Protein AF-A0A4Y9LCI6-F1 (afdb_monomer_lite)

Organism: NCBI:txid2560055

InterPro domains:
  IPR046633 Domain of unknown function DUF6745 [PF20530] (7-112)

Secondary structure (DSSP, 8-state):
--HHHHHTGGG--HHHHHH---HHHHHHHHHHH-HHHHHHTTSSEEEEEETTEEEEEEE-STT-EEEEEEEE-SSPPTTS---EEEEE--TT--SHHHHHHHHTT--HHHHHT-----

Sequence (118 aa):
MPRWIIEHRDRITLAAIDEQVDVQVRRCMIEIMTPERYVALGGATCVAEDETGILWRRNWLAADAWAAVEVVNATPEPDGTRRHFFLQVPANLRTAREAVAWTYGMRAEAYAHLVLRT

Structure (mmCIF, N/CA/C/O backbone):
data_AF-A0A4Y9LCI6-F1
#
_entry.id   AF-A0A4Y9LCI6-F1
#
loop_
_atom_site.group_PDB
_atom_site.id
_atom_site.type_symbol
_atom_site.label_atom_id
_atom_site.label_alt_id
_atom_site.label_comp_id
_atom_site.label_asym_id
_atom_site.label_entity_id
_atom_site.label_seq_id
_atom_site.pdbx_PDB_ins_code
_atom_site.Cartn_x
_atom_site.Cartn_y
_atom_site.Cartn_z
_atom_site.occupancy
_atom_site.B_iso_or_equiv
_atom_site.auth_seq_id
_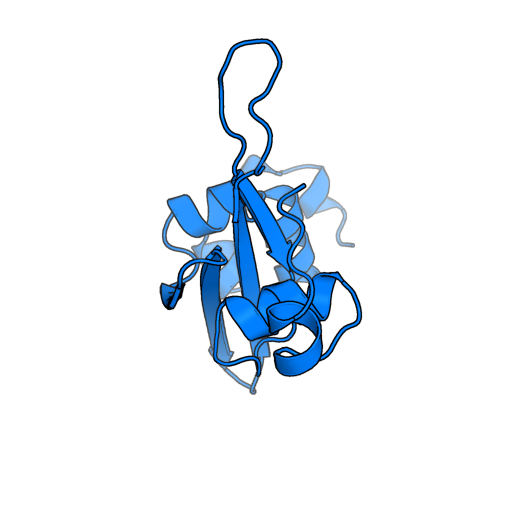atom_site.auth_comp_id
_atom_site.auth_asym_id
_atom_site.auth_atom_id
_atom_site.pdbx_PDB_model_num
ATOM 1 N N . MET A 1 1 ? 19.814 6.305 -3.824 1.00 60.72 1 MET A N 1
ATOM 2 C CA . MET A 1 1 ? 18.757 6.769 -4.748 1.00 60.72 1 MET A CA 1
ATOM 3 C C . MET A 1 1 ? 19.346 7.037 -6.129 1.00 60.72 1 MET A C 1
ATOM 5 O O . MET A 1 1 ? 20.086 8.006 -6.261 1.00 60.72 1 MET A O 1
ATOM 9 N N . PRO A 1 2 ? 19.095 6.181 -7.137 1.00 73.94 2 PRO A N 1
ATOM 10 C CA . PRO A 1 2 ? 19.503 6.439 -8.521 1.00 73.94 2 PRO A CA 1
ATOM 11 C C . PRO A 1 2 ? 18.915 7.750 -9.065 1.00 73.94 2 PRO A C 1
ATOM 13 O O . PRO A 1 2 ? 17.722 8.004 -8.920 1.00 73.94 2 PRO A O 1
ATOM 16 N N . ARG A 1 3 ? 19.741 8.571 -9.723 1.00 71.75 3 ARG A N 1
ATOM 17 C CA . ARG A 1 3 ? 19.372 9.930 -10.165 1.00 71.75 3 ARG A CA 1
ATOM 18 C C . ARG A 1 3 ? 18.182 9.968 -11.137 1.00 71.75 3 ARG A C 1
ATOM 20 O O . ARG A 1 3 ? 17.325 10.841 -11.033 1.00 71.75 3 ARG A O 1
ATOM 27 N N . TRP A 1 4 ? 18.088 8.976 -12.024 1.00 71.06 4 TRP A N 1
ATOM 28 C CA . TRP A 1 4 ? 17.052 8.904 -13.062 1.00 71.06 4 TRP A CA 1
ATOM 29 C C . TRP A 1 4 ? 15.626 8.820 -12.504 1.00 71.06 4 TRP A C 1
ATOM 31 O O . TRP A 1 4 ? 14.691 9.253 -13.162 1.00 71.06 4 TRP A O 1
ATOM 41 N N . ILE A 1 5 ? 15.454 8.289 -11.293 1.00 70.31 5 ILE A N 1
ATOM 42 C CA . ILE A 1 5 ? 14.142 8.110 -10.657 1.00 70.31 5 ILE A CA 1
ATOM 43 C C . ILE A 1 5 ? 13.503 9.461 -10.316 1.00 70.31 5 ILE A C 1
ATOM 45 O O . ILE A 1 5 ? 12.286 9.620 -10.370 1.00 70.31 5 ILE A O 1
ATOM 49 N N . ILE A 1 6 ? 14.338 10.447 -9.990 1.00 69.44 6 ILE A N 1
ATOM 50 C CA . ILE A 1 6 ? 13.901 11.811 -9.692 1.00 69.44 6 ILE A CA 1
ATOM 51 C C . ILE A 1 6 ? 13.736 12.599 -10.999 1.00 69.44 6 ILE A C 1
ATOM 53 O O . ILE A 1 6 ? 12.771 13.344 -11.148 1.00 69.44 6 ILE A O 1
ATOM 57 N N . GLU A 1 7 ? 14.651 12.409 -11.955 1.00 72.88 7 GLU A N 1
ATOM 58 C CA . GLU A 1 7 ? 14.683 13.141 -13.232 1.00 72.88 7 GLU A CA 1
ATOM 59 C C . GLU A 1 7 ? 13.612 12.672 -14.240 1.00 72.88 7 GLU A C 1
ATOM 61 O O . GLU A 1 7 ? 13.166 13.466 -15.066 1.00 72.88 7 GLU A O 1
ATOM 66 N N . HIS A 1 8 ? 13.160 11.414 -14.160 1.00 76.50 8 HIS A N 1
ATOM 67 C CA . HIS A 1 8 ? 12.221 10.791 -15.104 1.00 76.50 8 HIS A CA 1
ATOM 68 C C . HIS A 1 8 ? 11.071 10.068 -14.395 1.00 76.50 8 HIS A C 1
ATOM 70 O O . HIS A 1 8 ? 10.868 8.859 -14.543 1.00 76.50 8 HIS A O 1
ATOM 76 N N . ARG A 1 9 ? 10.301 10.820 -13.603 1.00 77.62 9 ARG A N 1
ATOM 77 C CA . ARG A 1 9 ? 9.133 10.305 -12.861 1.00 77.62 9 ARG A CA 1
ATOM 78 C C . ARG A 1 9 ? 8.083 9.662 -13.777 1.00 77.62 9 ARG A C 1
ATOM 80 O O . ARG A 1 9 ? 7.386 8.746 -13.357 1.00 77.62 9 ARG A O 1
ATOM 87 N N . ASP A 1 10 ? 8.001 10.117 -15.025 1.00 80.56 10 ASP A N 1
ATOM 88 C CA . ASP A 1 10 ? 7.135 9.602 -16.092 1.00 80.56 10 ASP A CA 1
ATOM 89 C C . ASP A 1 10 ? 7.429 8.142 -16.468 1.00 80.56 10 ASP A C 1
ATOM 91 O O . ASP A 1 10 ? 6.540 7.434 -16.938 1.00 80.56 10 ASP A O 1
ATOM 95 N N . ARG A 1 11 ? 8.653 7.665 -16.220 1.00 83.31 11 ARG A N 1
ATOM 96 C CA . ARG A 1 11 ? 9.063 6.285 -16.519 1.00 83.31 11 ARG A CA 1
ATOM 97 C C . ARG A 1 11 ? 8.750 5.298 -15.401 1.00 83.31 11 ARG A C 1
ATOM 99 O O . ARG A 1 11 ? 8.949 4.097 -15.580 1.00 83.31 11 ARG A O 1
ATOM 106 N N . ILE A 1 12 ? 8.275 5.773 -14.252 1.00 90.62 12 ILE A N 1
ATOM 107 C CA . ILE A 1 12 ? 7.900 4.905 -13.140 1.00 90.62 12 ILE A CA 1
ATOM 108 C C . ILE A 1 12 ? 6.524 4.308 -13.451 1.00 90.62 12 ILE A C 1
ATOM 110 O O . ILE A 1 12 ? 5.488 4.932 -13.234 1.00 90.62 12 ILE A O 1
ATOM 114 N N . THR A 1 13 ? 6.527 3.092 -13.991 1.00 95.19 13 THR A N 1
ATOM 115 C CA . THR A 1 13 ? 5.334 2.287 -14.292 1.00 95.19 13 THR A CA 1
ATOM 116 C C . THR A 1 13 ? 5.262 1.070 -13.370 1.00 95.19 13 THR A C 1
ATOM 118 O O . THR A 1 13 ? 6.248 0.727 -12.718 1.00 95.19 13 THR A O 1
ATOM 121 N N . LEU A 1 14 ? 4.116 0.379 -13.329 1.00 96.62 14 LEU A N 1
ATOM 122 C CA . LEU A 1 14 ? 3.995 -0.874 -12.571 1.00 96.62 14 LEU A CA 1
ATOM 123 C C . LEU A 1 14 ? 5.000 -1.933 -13.045 1.00 96.62 14 LEU A C 1
ATOM 125 O O . LEU A 1 14 ? 5.656 -2.555 -12.218 1.00 96.62 14 LEU A O 1
ATOM 129 N N . ALA A 1 15 ? 5.180 -2.069 -14.362 1.00 95.69 15 ALA A N 1
ATOM 130 C CA . ALA A 1 15 ? 6.163 -2.984 -14.940 1.00 95.69 15 ALA A CA 1
ATOM 131 C C . ALA A 1 15 ? 7.594 -2.632 -14.503 1.00 95.69 15 ALA A C 1
ATOM 133 O O . ALA A 1 15 ? 8.328 -3.503 -14.053 1.00 95.69 15 ALA A O 1
ATOM 134 N N . ALA A 1 16 ? 7.967 -1.347 -14.535 1.00 94.81 16 ALA A N 1
ATOM 135 C CA . ALA A 1 16 ? 9.289 -0.912 -14.086 1.00 94.81 16 ALA A CA 1
ATOM 136 C C . ALA A 1 16 ? 9.517 -1.167 -12.582 1.00 94.81 16 ALA A C 1
ATOM 138 O O . ALA A 1 16 ? 10.633 -1.481 -12.171 1.00 94.81 16 ALA A O 1
ATOM 139 N N . ILE A 1 17 ? 8.474 -1.029 -11.753 1.00 95.88 17 ILE A N 1
ATOM 140 C CA . ILE A 1 17 ? 8.514 -1.376 -10.322 1.00 95.88 17 ILE A CA 1
ATOM 141 C C . ILE A 1 17 ? 8.718 -2.889 -10.152 1.00 95.88 17 ILE A C 1
ATOM 143 O O . ILE A 1 17 ? 9.545 -3.305 -9.343 1.00 95.88 17 ILE A O 1
ATOM 147 N N . ASP A 1 18 ? 7.995 -3.705 -10.916 1.00 95.50 18 ASP A N 1
ATOM 148 C CA . ASP A 1 18 ? 8.075 -5.167 -10.848 1.00 95.50 18 ASP A CA 1
ATOM 149 C C . ASP A 1 18 ? 9.424 -5.728 -11.309 1.00 95.50 18 ASP A C 1
ATOM 151 O O . ASP A 1 18 ? 9.924 -6.684 -10.719 1.00 95.50 18 ASP A O 1
ATOM 155 N N . GLU A 1 19 ? 10.029 -5.123 -12.329 1.00 93.50 19 GLU A N 1
ATOM 156 C CA . GLU A 1 19 ? 11.340 -5.514 -12.858 1.00 93.50 19 GLU A CA 1
ATOM 157 C C . GLU A 1 19 ? 12.507 -5.058 -11.971 1.00 93.50 19 GLU A C 1
ATOM 159 O O . GLU A 1 19 ? 13.614 -5.593 -12.073 1.00 93.50 19 GLU A O 1
ATOM 164 N N . GLN A 1 20 ? 12.291 -4.071 -11.094 1.00 93.56 20 GLN A N 1
ATOM 165 C CA . GLN A 1 20 ? 13.354 -3.547 -10.246 1.00 93.56 20 GLN A CA 1
ATOM 166 C C . GLN A 1 20 ? 13.809 -4.598 -9.232 1.00 93.56 20 GLN A C 1
ATOM 168 O O . GLN A 1 20 ? 13.019 -5.053 -8.411 1.00 93.56 20 GLN A O 1
ATOM 173 N N . VAL A 1 21 ? 15.098 -4.931 -9.228 1.00 91.25 21 VAL A N 1
ATOM 174 C CA . VAL A 1 21 ? 15.679 -5.969 -8.363 1.00 91.25 21 VAL A CA 1
ATOM 175 C C . VAL A 1 21 ? 15.968 -5.440 -6.958 1.00 91.25 21 VAL A C 1
ATOM 177 O O . VAL A 1 21 ? 15.779 -6.153 -5.974 1.00 91.25 21 VAL A O 1
ATOM 180 N N . ASP A 1 22 ? 16.412 -4.187 -6.848 1.00 92.12 22 ASP A N 1
ATOM 181 C CA . ASP A 1 22 ? 16.734 -3.581 -5.557 1.00 92.12 22 ASP A CA 1
ATOM 1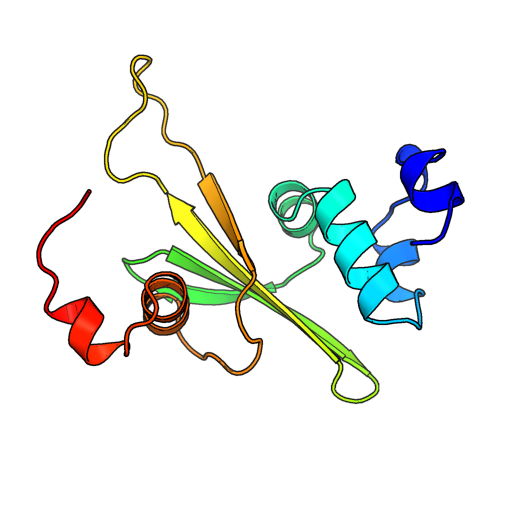82 C C . ASP A 1 22 ? 15.454 -3.147 -4.825 1.00 92.12 22 ASP A C 1
ATOM 184 O O . ASP A 1 22 ? 14.726 -2.254 -5.269 1.00 92.12 22 ASP A O 1
ATOM 188 N N . VAL A 1 23 ? 15.209 -3.766 -3.668 1.00 91.81 23 VAL A N 1
ATOM 189 C CA . VAL A 1 23 ? 14.046 -3.517 -2.804 1.00 91.81 23 VAL A CA 1
ATOM 190 C C . VAL A 1 23 ? 13.920 -2.046 -2.405 1.00 91.81 23 VAL A C 1
ATOM 192 O O . VAL A 1 23 ? 12.817 -1.498 -2.387 1.00 91.81 23 VAL A O 1
ATOM 195 N N . GLN A 1 24 ? 15.035 -1.384 -2.084 1.00 91.12 24 GLN A N 1
ATOM 196 C CA . GLN A 1 24 ? 15.024 0.022 -1.674 1.00 91.12 24 GLN A CA 1
ATOM 197 C C . GLN A 1 24 ? 14.666 0.913 -2.855 1.00 91.12 24 GLN A C 1
ATOM 199 O O . GLN A 1 24 ? 13.857 1.827 -2.726 1.00 91.12 24 GLN A O 1
ATOM 204 N N . VAL A 1 25 ? 15.207 0.605 -4.034 1.00 92.69 25 VAL A N 1
ATOM 205 C CA . VAL A 1 25 ? 14.870 1.340 -5.253 1.00 92.69 25 VAL A CA 1
ATOM 206 C C . VAL A 1 25 ? 13.395 1.160 -5.606 1.00 92.69 25 VAL A C 1
ATOM 208 O O . VAL A 1 25 ? 12.722 2.141 -5.921 1.00 92.69 25 VAL A O 1
ATOM 211 N N . ARG A 1 26 ? 12.866 -0.063 -5.488 1.00 94.25 26 ARG A N 1
ATOM 212 C CA . ARG A 1 26 ? 11.451 -0.354 -5.730 1.00 94.25 26 ARG A CA 1
ATOM 213 C C . ARG A 1 26 ? 10.535 0.428 -4.788 1.00 94.25 26 ARG A C 1
ATOM 215 O O . ARG A 1 26 ? 9.556 1.020 -5.237 1.00 94.25 26 ARG A O 1
ATOM 222 N N . ARG A 1 27 ? 10.872 0.485 -3.496 1.00 92.94 27 ARG A N 1
ATOM 223 C CA . ARG A 1 27 ? 10.127 1.278 -2.502 1.00 92.94 27 ARG A CA 1
ATOM 224 C C . ARG A 1 27 ? 10.108 2.756 -2.863 1.00 92.94 27 ARG A C 1
ATOM 226 O O . ARG A 1 27 ? 9.037 3.349 -2.914 1.00 92.94 27 ARG A O 1
ATOM 233 N N . CYS A 1 28 ? 11.254 3.318 -3.224 1.00 93.44 28 CYS A N 1
ATOM 234 C CA . CYS A 1 28 ? 11.321 4.718 -3.623 1.00 93.44 28 CYS A CA 1
ATOM 235 C C . CYS A 1 28 ? 10.548 5.010 -4.918 1.00 93.44 28 CYS A C 1
ATOM 237 O O . CYS A 1 28 ? 9.965 6.082 -5.060 1.00 93.44 28 CYS A O 1
ATOM 239 N N . MET A 1 29 ? 10.496 4.061 -5.857 1.00 95.50 29 MET A N 1
ATOM 240 C CA . MET A 1 29 ? 9.642 4.179 -7.042 1.00 95.50 29 MET A CA 1
ATOM 241 C C . MET A 1 29 ? 8.156 4.258 -6.660 1.00 95.50 29 MET A C 1
ATOM 243 O O . MET A 1 29 ? 7.450 5.121 -7.180 1.00 95.50 29 MET A O 1
ATOM 247 N N . ILE A 1 30 ? 7.693 3.423 -5.721 1.00 96.38 30 ILE A N 1
ATOM 248 C CA . ILE A 1 30 ? 6.315 3.473 -5.201 1.00 96.38 30 ILE A CA 1
ATOM 249 C C . ILE A 1 30 ? 6.048 4.801 -4.477 1.00 96.38 30 ILE A C 1
ATOM 251 O O . ILE A 1 30 ? 5.020 5.429 -4.712 1.00 96.38 30 ILE A O 1
ATOM 255 N N . GLU A 1 31 ? 6.980 5.277 -3.648 1.00 93.75 31 GLU A N 1
ATOM 256 C CA . GLU A 1 31 ? 6.858 6.569 -2.955 1.00 93.75 31 GLU A CA 1
ATOM 257 C C . GLU A 1 31 ? 6.722 7.742 -3.938 1.00 93.75 31 GLU A C 1
ATOM 259 O O . GLU A 1 31 ? 5.877 8.616 -3.752 1.00 93.75 31 GLU A O 1
ATOM 264 N N . ILE A 1 32 ? 7.498 7.744 -5.026 1.00 93.88 32 ILE A N 1
ATOM 265 C CA . ILE A 1 32 ? 7.466 8.813 -6.037 1.00 93.88 32 ILE A CA 1
ATOM 266 C C . ILE A 1 32 ? 6.220 8.740 -6.922 1.00 93.88 32 ILE A C 1
ATOM 268 O O . ILE A 1 32 ? 5.698 9.790 -7.319 1.00 93.88 32 ILE A O 1
ATOM 272 N N . MET A 1 33 ? 5.753 7.523 -7.229 1.00 94.62 33 MET A N 1
ATOM 273 C CA . MET A 1 33 ? 4.456 7.283 -7.873 1.00 94.62 33 MET A CA 1
ATOM 274 C C . MET A 1 33 ? 3.288 7.701 -6.972 1.00 94.62 33 MET A C 1
ATOM 276 O O . MET A 1 33 ? 2.241 8.053 -7.502 1.00 94.62 33 MET A O 1
ATOM 280 N N . THR A 1 34 ? 3.520 7.735 -5.659 1.00 95.81 34 THR A N 1
ATOM 281 C CA . THR A 1 34 ? 2.566 7.705 -4.548 1.00 95.81 34 THR A CA 1
ATOM 282 C C . THR A 1 34 ? 1.930 6.324 -4.342 1.00 95.81 34 THR A C 1
ATOM 284 O O . THR A 1 34 ? 1.478 5.694 -5.304 1.00 95.81 34 THR A O 1
ATOM 287 N N . PRO A 1 35 ? 1.841 5.842 -3.085 1.00 97.06 35 PRO A N 1
ATOM 288 C CA . PRO A 1 35 ? 1.125 4.608 -2.764 1.00 97.06 35 PRO A CA 1
ATOM 289 C C . PRO A 1 35 ? -0.333 4.596 -3.242 1.00 97.06 35 PRO A C 1
ATOM 291 O O . PRO A 1 35 ? -0.794 3.576 -3.743 1.00 97.06 35 PRO A O 1
ATOM 294 N N . GLU A 1 36 ? -1.030 5.732 -3.148 1.00 96.88 36 GLU A N 1
ATOM 295 C CA . GLU A 1 36 ? -2.403 5.902 -3.641 1.00 96.88 36 GLU A CA 1
ATOM 296 C C . GLU A 1 36 ? -2.509 5.553 -5.130 1.00 96.88 36 GLU A C 1
ATOM 298 O O . GLU A 1 36 ? -3.302 4.702 -5.530 1.00 96.88 36 GLU A O 1
ATOM 303 N N . ARG A 1 37 ? -1.660 6.165 -5.965 1.00 96.69 37 ARG A N 1
ATOM 304 C CA . ARG A 1 37 ? -1.654 5.906 -7.407 1.00 96.69 37 ARG A CA 1
ATOM 305 C C . ARG A 1 37 ? -1.205 4.482 -7.714 1.00 96.69 37 ARG A C 1
ATOM 307 O O . ARG A 1 37 ? -1.746 3.864 -8.625 1.00 96.69 37 ARG A O 1
ATOM 314 N N . TYR A 1 38 ? -0.228 3.962 -6.972 1.00 98.12 38 TYR A N 1
ATOM 315 C CA . TYR A 1 38 ? 0.243 2.588 -7.127 1.00 98.12 38 TYR A CA 1
ATOM 316 C C . TYR A 1 38 ? -0.885 1.573 -6.902 1.00 98.12 38 TYR A C 1
ATOM 318 O O . TYR A 1 38 ? -1.087 0.688 -7.735 1.00 98.12 38 TYR A O 1
ATOM 326 N N . VAL A 1 39 ? -1.663 1.739 -5.829 1.00 98.00 39 VAL A N 1
ATOM 327 C CA . VAL A 1 39 ? -2.852 0.925 -5.539 1.00 98.00 39 VAL A CA 1
ATOM 328 C C . VAL A 1 39 ? -3.927 1.121 -6.609 1.00 98.00 39 VAL A C 1
ATOM 330 O O . VAL A 1 39 ? -4.409 0.135 -7.161 1.00 98.00 39 VAL A O 1
ATOM 333 N N . ALA A 1 40 ? -4.250 2.367 -6.971 1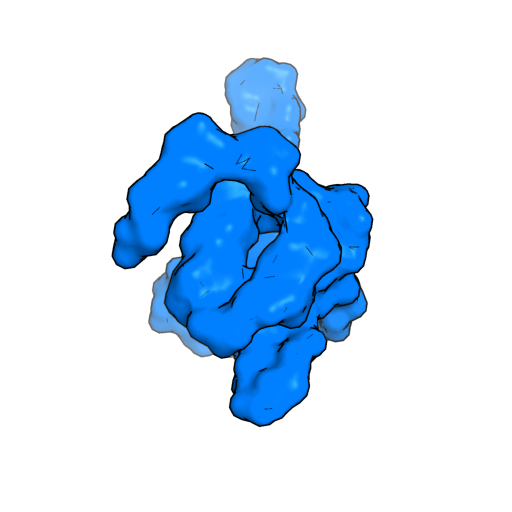.00 97.38 40 ALA A N 1
ATOM 334 C CA . ALA A 1 40 ? -5.284 2.679 -7.962 1.00 97.38 40 ALA A CA 1
ATOM 335 C C . ALA A 1 40 ? -4.996 2.092 -9.358 1.00 97.38 40 ALA A C 1
ATOM 337 O O . ALA A 1 40 ? -5.922 1.776 -10.102 1.00 97.38 40 ALA A O 1
ATOM 338 N N . LEU A 1 41 ? -3.719 1.922 -9.717 1.00 97.50 41 LEU A N 1
ATOM 339 C CA . LEU A 1 41 ? -3.298 1.269 -10.961 1.00 97.50 41 LEU A CA 1
ATOM 340 C C . LEU A 1 41 ? -3.286 -0.270 -10.874 1.00 97.50 41 LEU A C 1
ATOM 342 O O . LEU A 1 41 ? -3.027 -0.924 -11.883 1.00 97.50 41 LEU A O 1
ATOM 346 N N . GLY A 1 42 ? -3.554 -0.858 -9.704 1.00 97.75 42 GLY A N 1
ATOM 347 C CA . GLY A 1 42 ? -3.538 -2.307 -9.477 1.00 97.75 42 GLY A CA 1
ATOM 348 C C . GLY A 1 42 ? -2.174 -2.873 -9.069 1.00 97.75 42 GLY A C 1
ATOM 349 O O . GLY A 1 42 ? -1.936 -4.071 -9.209 1.00 97.75 42 GLY A O 1
ATOM 350 N N . GLY A 1 43 ? -1.261 -2.036 -8.567 1.00 97.75 43 GLY A N 1
ATOM 351 C CA . GLY A 1 43 ? 0.066 -2.459 -8.110 1.00 97.75 43 GLY A CA 1
ATOM 352 C C . GLY A 1 43 ? 0.046 -3.350 -6.863 1.00 97.75 43 GLY A C 1
ATOM 353 O O . GLY A 1 43 ? 0.965 -4.139 -6.652 1.00 97.75 43 GLY A O 1
ATOM 354 N N . ALA A 1 44 ? -1.015 -3.279 -6.059 1.00 98.12 44 ALA A N 1
ATOM 355 C CA . ALA A 1 44 ? -1.202 -4.092 -4.862 1.00 98.12 44 ALA A CA 1
ATOM 356 C C . ALA A 1 44 ? -2.627 -4.650 -4.784 1.00 98.12 44 ALA A C 1
ATOM 358 O O . ALA A 1 44 ? -3.561 -4.110 -5.371 1.00 98.12 44 ALA A O 1
ATOM 359 N N . THR A 1 45 ? -2.793 -5.734 -4.031 1.00 98.12 45 THR A N 1
ATOM 360 C CA . THR A 1 45 ? -4.086 -6.385 -3.795 1.00 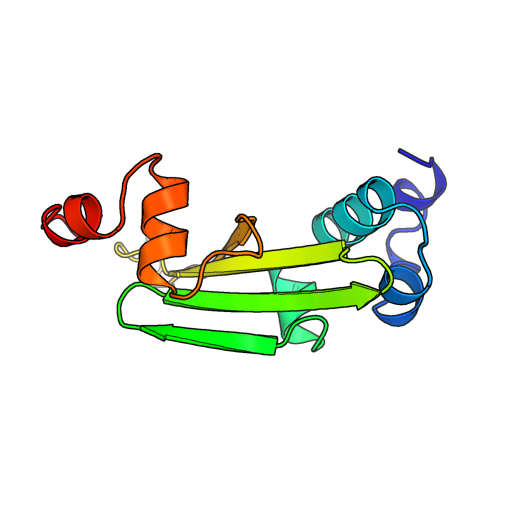98.12 45 THR A CA 1
ATOM 361 C C . THR A 1 45 ? -4.588 -6.088 -2.389 1.00 98.12 45 THR A C 1
ATOM 363 O O . THR A 1 45 ? -3.790 -6.099 -1.448 1.00 98.12 45 THR A O 1
ATOM 366 N N . CYS A 1 46 ? -5.897 -5.887 -2.234 1.00 98.19 46 CYS A N 1
ATOM 367 C CA . CYS A 1 46 ? -6.539 -5.848 -0.921 1.00 98.19 46 CYS A CA 1
ATOM 368 C C . CYS A 1 46 ? -6.442 -7.238 -0.276 1.00 98.19 46 CYS A C 1
ATOM 370 O O . CYS A 1 46 ? -6.795 -8.243 -0.895 1.00 98.19 46 CYS A O 1
ATOM 372 N N . VAL A 1 47 ? -5.914 -7.301 0.946 1.00 97.75 47 VAL A N 1
ATOM 373 C CA . VAL A 1 47 ? -5.726 -8.556 1.696 1.00 97.75 47 VAL A CA 1
ATOM 374 C C . VAL A 1 47 ? -6.531 -8.611 2.988 1.00 97.75 47 VAL A C 1
ATOM 376 O O . VAL A 1 47 ? -6.748 -9.703 3.508 1.00 97.75 47 VAL A O 1
ATOM 379 N N . ALA A 1 48 ? -6.958 -7.461 3.505 1.00 98.00 48 ALA A N 1
ATOM 380 C CA . ALA A 1 48 ? -7.901 -7.348 4.607 1.00 98.00 48 ALA A CA 1
ATOM 381 C C . ALA A 1 48 ? -8.575 -5.975 4.551 1.00 98.00 48 ALA A C 1
ATOM 383 O O . ALA A 1 48 ? -7.935 -4.988 4.203 1.00 98.00 48 ALA A O 1
ATOM 384 N N . GLU A 1 49 ? -9.837 -5.913 4.949 1.00 97.88 49 GLU A N 1
ATOM 385 C CA . GLU A 1 49 ? -10.597 -4.678 5.111 1.00 97.88 49 GLU A CA 1
ATOM 386 C C . GLU A 1 49 ? -11.448 -4.828 6.368 1.00 97.88 49 GLU A C 1
ATOM 388 O O . GLU A 1 49 ? -12.087 -5.863 6.574 1.00 97.88 49 GLU A O 1
ATOM 393 N N . ASP A 1 50 ? -11.394 -3.827 7.237 1.00 95.38 50 ASP A N 1
ATOM 394 C CA . ASP A 1 50 ? -12.198 -3.766 8.450 1.00 95.38 50 ASP A CA 1
ATOM 395 C C . ASP A 1 50 ? -12.571 -2.307 8.757 1.00 95.38 50 ASP A C 1
ATOM 397 O O . ASP A 1 50 ? -12.305 -1.397 7.973 1.00 95.38 50 ASP A O 1
ATOM 401 N N . GLU A 1 51 ? -13.218 -2.055 9.893 1.00 92.00 51 GLU A N 1
ATOM 402 C CA . GLU A 1 51 ? -13.687 -0.713 10.247 1.00 92.00 51 GLU A CA 1
ATOM 403 C C . GLU A 1 51 ? -12.565 0.320 10.458 1.00 92.00 51 GLU A C 1
ATOM 405 O O . GLU A 1 51 ? -12.852 1.511 10.594 1.00 92.00 51 GLU A O 1
ATOM 410 N N . THR A 1 52 ? -11.305 -0.118 10.533 1.00 92.50 52 THR A N 1
ATOM 411 C CA . THR A 1 52 ? -10.136 0.751 10.710 1.00 92.50 52 THR A CA 1
ATOM 412 C C . THR A 1 52 ? -9.471 1.140 9.389 1.00 92.50 52 THR A C 1
ATOM 414 O O . THR A 1 52 ? -8.751 2.136 9.366 1.00 92.50 52 THR A O 1
ATOM 417 N N . GLY A 1 53 ? -9.714 0.405 8.296 1.00 95.81 53 GLY A N 1
ATOM 418 C CA . GLY A 1 53 ? -9.135 0.703 6.986 1.00 95.81 53 GLY A CA 1
ATOM 419 C C . GLY A 1 53 ? -8.992 -0.512 6.068 1.00 95.81 53 GLY A C 1
ATOM 420 O O . GLY A 1 53 ? -9.566 -1.576 6.307 1.00 95.81 53 GLY A O 1
ATOM 421 N N . ILE A 1 54 ? -8.178 -0.352 5.022 1.00 98.38 54 ILE A N 1
ATOM 422 C CA . ILE A 1 54 ? -7.888 -1.390 4.023 1.00 98.38 54 ILE A CA 1
ATOM 423 C C . ILE A 1 54 ? -6.394 -1.706 4.044 1.00 98.38 54 ILE A C 1
ATOM 425 O O . ILE A 1 54 ? -5.556 -0.824 3.880 1.00 98.38 54 ILE A O 1
ATOM 429 N N . LEU A 1 55 ? -6.033 -2.972 4.225 1.00 98.62 55 LEU A N 1
ATOM 430 C CA . LEU A 1 55 ? -4.660 -3.443 4.113 1.00 98.62 55 LEU A CA 1
ATOM 431 C C . LEU A 1 55 ? -4.382 -3.897 2.678 1.00 98.62 55 LEU A C 1
ATOM 433 O O . LEU A 1 55 ? -4.983 -4.849 2.175 1.00 98.62 55 LEU A O 1
ATOM 437 N N . TRP A 1 56 ? -3.404 -3.252 2.055 1.00 98.75 56 TRP A N 1
ATOM 438 C CA . TRP A 1 56 ? -2.899 -3.552 0.723 1.00 98.75 56 TRP A CA 1
ATOM 439 C C . TRP A 1 56 ? -1.583 -4.318 0.808 1.00 98.75 56 TRP A C 1
ATOM 441 O O . TRP A 1 56 ? -0.738 -4.022 1.656 1.00 98.75 56 TRP A O 1
ATOM 451 N N . ARG A 1 57 ? -1.374 -5.286 -0.091 1.00 98.44 57 ARG A N 1
ATOM 452 C CA . ARG A 1 57 ? -0.117 -6.042 -0.180 1.00 98.44 57 ARG A CA 1
ATOM 453 C C . ARG A 1 57 ? 0.293 -6.308 -1.622 1.00 98.44 57 ARG A C 1
ATOM 455 O O . ARG A 1 57 ? -0.536 -6.617 -2.474 1.00 98.44 57 ARG A O 1
ATOM 462 N N . ARG A 1 58 ? 1.600 -6.276 -1.858 1.00 97.94 58 ARG A N 1
ATOM 463 C CA . ARG A 1 58 ? 2.264 -6.819 -3.040 1.00 97.94 58 ARG A CA 1
ATOM 464 C C . ARG A 1 58 ? 3.410 -7.716 -2.590 1.00 97.94 58 ARG A C 1
ATOM 466 O O . ARG A 1 58 ? 4.212 -7.313 -1.753 1.00 97.94 58 ARG A O 1
ATOM 473 N N . ASN A 1 59 ? 3.483 -8.917 -3.154 1.00 96.19 59 ASN A N 1
ATOM 474 C CA . ASN A 1 59 ? 4.580 -9.852 -2.928 1.00 96.19 59 ASN A CA 1
ATOM 475 C C . ASN A 1 59 ? 5.394 -9.993 -4.215 1.00 96.19 59 ASN A C 1
ATOM 477 O O . ASN A 1 59 ? 4.819 -10.073 -5.301 1.00 96.19 59 ASN A O 1
ATOM 481 N N . TRP A 1 60 ? 6.709 -10.083 -4.072 1.00 95.06 60 TRP A N 1
ATOM 482 C CA . TRP A 1 60 ? 7.640 -10.451 -5.132 1.00 95.06 60 TRP A CA 1
ATOM 483 C C . TRP A 1 60 ? 8.384 -11.735 -4.748 1.00 95.06 60 TRP A C 1
ATOM 485 O O . TRP A 1 60 ? 8.157 -12.337 -3.696 1.00 95.06 60 TRP A O 1
ATOM 495 N N . LEU A 1 61 ? 9.262 -12.194 -5.638 1.00 89.25 61 LEU A N 1
ATOM 496 C CA . LEU A 1 61 ? 10.147 -13.324 -5.370 1.00 89.25 61 LEU A CA 1
ATOM 497 C C . LEU A 1 61 ? 11.156 -12.991 -4.255 1.00 89.25 61 LEU A C 1
ATOM 499 O O . LEU A 1 61 ? 11.298 -11.843 -3.839 1.00 89.25 61 LEU 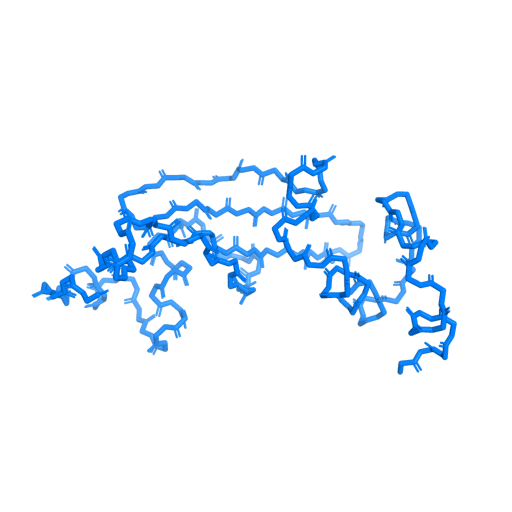A O 1
ATOM 503 N N . ALA A 1 62 ? 11.870 -14.014 -3.775 1.00 86.50 62 ALA A N 1
ATOM 504 C CA . ALA A 1 62 ? 12.906 -13.885 -2.742 1.00 86.50 62 ALA A CA 1
ATOM 505 C C . ALA A 1 62 ? 12.421 -13.254 -1.416 1.00 86.50 62 ALA A C 1
ATOM 507 O O . ALA A 1 62 ? 13.186 -12.582 -0.731 1.00 86.50 62 ALA A O 1
ATOM 508 N N . ALA A 1 63 ? 11.160 -13.514 -1.044 1.00 85.38 63 ALA A N 1
ATOM 509 C CA . ALA A 1 63 ? 10.530 -13.035 0.192 1.00 85.38 63 ALA A CA 1
ATOM 510 C C . ALA A 1 63 ? 10.467 -11.502 0.334 1.00 85.38 63 ALA A C 1
ATOM 512 O O . ALA A 1 63 ? 10.319 -10.990 1.444 1.00 85.38 63 ALA A O 1
ATOM 513 N N . ASP A 1 64 ? 10.542 -10.770 -0.779 1.00 92.12 64 ASP A N 1
ATOM 514 C CA . ASP A 1 64 ? 10.310 -9.333 -0.776 1.00 92.12 64 ASP A CA 1
ATOM 515 C C . ASP A 1 64 ? 8.815 -9.014 -0.886 1.00 92.12 64 ASP A C 1
ATOM 517 O O . ASP A 1 64 ? 8.064 -9.647 -1.632 1.00 92.12 64 ASP A O 1
ATOM 521 N N . ALA A 1 65 ? 8.377 -8.013 -0.134 1.00 95.75 65 ALA A N 1
ATOM 522 C CA . ALA A 1 65 ? 6.995 -7.584 -0.098 1.00 95.75 65 ALA A CA 1
ATOM 523 C C . ALA A 1 65 ? 6.875 -6.107 0.284 1.00 95.75 65 ALA A C 1
ATOM 525 O O . ALA A 1 65 ? 7.685 -5.534 1.022 1.00 95.75 65 ALA A O 1
ATOM 526 N N . TRP A 1 66 ? 5.791 -5.511 -0.192 1.00 97.56 66 TRP A N 1
ATOM 527 C CA . TRP A 1 66 ? 5.342 -4.177 0.160 1.00 97.56 66 TRP A CA 1
ATOM 528 C C . TRP A 1 66 ? 3.921 -4.270 0.703 1.00 97.56 66 TRP A C 1
ATOM 530 O O . TRP A 1 66 ? 3.101 -5.038 0.194 1.00 97.56 66 TRP A O 1
ATOM 540 N N . ALA A 1 67 ? 3.630 -3.496 1.741 1.00 98.25 67 ALA A N 1
ATOM 541 C CA . ALA A 1 67 ? 2.292 -3.376 2.286 1.00 98.25 67 ALA A CA 1
ATOM 542 C C . ALA A 1 67 ? 2.041 -1.950 2.764 1.00 98.25 67 ALA A C 1
ATOM 544 O O . ALA A 1 67 ? 2.956 -1.274 3.241 1.00 98.25 67 ALA A O 1
ATOM 545 N N . ALA A 1 68 ? 0.793 -1.518 2.660 1.00 98.38 68 ALA A N 1
ATOM 546 C CA . ALA A 1 68 ? 0.335 -0.254 3.208 1.00 98.38 68 ALA A CA 1
ATOM 547 C C . ALA A 1 68 ? -1.091 -0.397 3.727 1.00 98.38 68 ALA A C 1
ATOM 549 O O . ALA A 1 68 ? -1.871 -1.177 3.184 1.00 98.38 68 ALA A O 1
ATOM 550 N N . VAL A 1 69 ? -1.426 0.366 4.760 1.00 98.44 69 VAL A N 1
ATOM 551 C CA . VAL A 1 69 ? -2.806 0.532 5.203 1.00 98.44 69 VAL A CA 1
ATOM 552 C C . VAL A 1 69 ? -3.364 1.834 4.651 1.00 98.44 69 VAL A C 1
ATOM 554 O O . VAL A 1 69 ? -2.738 2.888 4.766 1.00 98.44 69 VAL A O 1
ATOM 557 N N . GLU A 1 70 ? -4.521 1.740 4.017 1.00 98.00 70 GLU A N 1
ATOM 558 C CA . GLU A 1 70 ? -5.339 2.867 3.614 1.00 98.00 70 GLU A CA 1
ATOM 559 C C . GLU A 1 70 ? -6.304 3.210 4.746 1.00 98.00 70 GLU A C 1
ATOM 561 O O . GLU A 1 70 ? -7.084 2.363 5.187 1.00 98.00 70 GLU A O 1
ATOM 566 N N . VAL A 1 71 ? -6.245 4.452 5.212 1.00 96.06 71 VAL A N 1
ATOM 567 C CA . VAL A 1 71 ? -7.128 4.995 6.245 1.00 96.06 71 VAL A CA 1
ATOM 568 C C . VAL A 1 71 ? -7.752 6.291 5.761 1.00 96.06 71 VAL A C 1
ATOM 570 O O . VAL A 1 71 ? -7.165 7.026 4.969 1.00 96.06 71 VAL A O 1
ATOM 573 N N . VAL A 1 72 ? -8.938 6.594 6.267 1.00 92.50 72 VAL A N 1
ATOM 574 C CA . VAL A 1 72 ? -9.641 7.840 5.966 1.00 92.50 72 VAL A CA 1
ATOM 575 C C . VAL A 1 72 ? -9.620 8.720 7.209 1.00 92.50 72 VAL A C 1
ATOM 577 O O . VAL A 1 72 ? -9.838 8.217 8.312 1.00 92.50 72 VAL A O 1
ATOM 580 N N . ASN A 1 73 ? -9.375 10.025 7.058 1.00 84.00 73 ASN A N 1
ATOM 581 C CA . ASN A 1 73 ? -9.495 10.959 8.184 1.00 84.00 73 ASN A CA 1
ATOM 582 C C . ASN A 1 73 ? -10.863 10.821 8.875 1.00 84.00 73 ASN A C 1
ATOM 584 O O . ASN A 1 73 ? -11.914 10.771 8.221 1.00 84.00 73 ASN A O 1
ATOM 588 N N . ALA A 1 74 ? -10.869 10.761 10.212 1.00 77.62 74 ALA A N 1
ATOM 589 C CA . ALA A 1 74 ? -12.131 10.673 10.940 1.00 77.62 74 ALA A CA 1
ATOM 590 C C . ALA A 1 74 ? -12.873 12.018 10.909 1.00 77.62 74 ALA A C 1
ATOM 592 O O . ALA A 1 74 ? -14.096 12.035 10.740 1.00 77.62 74 ALA A O 1
ATOM 593 N N . THR A 1 75 ? -12.120 13.118 10.991 1.00 80.62 75 THR A N 1
ATOM 594 C CA . THR A 1 75 ? -12.606 14.495 10.854 1.00 80.62 75 THR A CA 1
ATOM 595 C C . THR A 1 75 ? -12.565 14.942 9.385 1.00 80.62 75 THR A C 1
ATOM 597 O O . THR A 1 75 ? -11.476 14.949 8.812 1.00 80.62 75 THR A O 1
ATOM 600 N N . PRO A 1 76 ? -13.702 15.321 8.763 1.00 85.50 76 PRO A N 1
ATOM 601 C CA . PRO A 1 76 ? -13.711 15.895 7.418 1.00 85.50 76 PRO A CA 1
ATOM 602 C C . PRO A 1 76 ? -12.856 17.163 7.328 1.00 85.50 76 PRO A C 1
ATOM 604 O O . PRO A 1 76 ? -12.742 17.918 8.294 1.00 85.50 76 PRO A O 1
ATOM 607 N N . GLU A 1 77 ? -12.298 17.418 6.150 1.00 87.75 77 GLU A N 1
ATOM 608 C CA . GLU A 1 77 ? -11.637 18.684 5.838 1.00 87.75 77 GLU A CA 1
ATOM 609 C C . GLU A 1 77 ? -12.644 19.855 5.910 1.00 87.75 77 GLU A C 1
ATOM 611 O O . GLU A 1 77 ? -13.859 19.629 5.871 1.00 87.75 77 GLU A O 1
ATOM 616 N N . PRO A 1 78 ? -12.193 21.124 5.994 1.00 89.00 78 PRO A N 1
ATOM 617 C CA . PRO A 1 78 ? -13.092 22.282 6.063 1.00 89.00 78 PRO A CA 1
ATOM 618 C C . PRO A 1 78 ? -14.106 22.383 4.910 1.00 89.00 78 PRO A C 1
ATOM 620 O O . PRO A 1 78 ? -15.154 23.004 5.067 1.00 89.00 78 PRO A O 1
ATOM 623 N N . ASP A 1 79 ? -13.803 21.777 3.760 1.00 90.44 79 ASP A N 1
ATOM 624 C CA . ASP A 1 79 ? -14.676 21.692 2.583 1.00 90.44 79 ASP A CA 1
ATOM 625 C C . ASP A 1 79 ? -15.640 20.485 2.608 1.00 90.44 79 ASP A C 1
ATOM 627 O O . ASP A 1 79 ? -16.405 20.274 1.667 1.00 90.44 79 ASP A O 1
ATOM 631 N N . GLY A 1 80 ? -15.624 19.697 3.687 1.00 87.00 80 GLY A N 1
ATOM 632 C CA . GLY A 1 80 ? -16.432 18.495 3.877 1.00 87.00 80 GLY A CA 1
ATOM 633 C C . GLY A 1 80 ? -15.862 17.236 3.220 1.00 87.00 80 GLY A C 1
ATOM 634 O O . GLY A 1 80 ? -16.462 16.166 3.354 1.00 87.00 80 GLY A O 1
ATOM 635 N N . THR A 1 81 ? -14.722 17.323 2.529 1.00 88.06 81 THR A N 1
ATOM 636 C CA . THR A 1 81 ? -14.100 16.159 1.893 1.00 88.06 81 THR A CA 1
ATOM 637 C C . THR A 1 81 ? -13.423 15.251 2.916 1.00 88.06 81 THR A C 1
ATOM 639 O O . THR A 1 81 ? -13.026 15.657 4.011 1.00 88.06 81 THR A O 1
ATOM 642 N N . ARG A 1 82 ? -13.302 13.973 2.555 1.00 87.00 82 ARG A N 1
ATOM 643 C CA . ARG A 1 82 ? -12.491 13.004 3.286 1.00 87.00 82 ARG A CA 1
ATOM 644 C C . ARG A 1 82 ? -11.241 12.690 2.481 1.00 87.00 82 ARG A C 1
ATOM 646 O O . ARG A 1 82 ? -11.305 12.531 1.264 1.00 87.00 82 ARG A O 1
ATOM 653 N N . ARG A 1 83 ? -10.109 12.609 3.168 1.00 89.56 83 ARG A N 1
ATOM 654 C CA . ARG A 1 83 ? -8.809 12.286 2.592 1.00 89.56 83 ARG A CA 1
ATOM 655 C C . ARG A 1 83 ? -8.427 10.860 2.931 1.00 89.56 83 ARG A C 1
ATOM 657 O O . ARG A 1 83 ? -8.525 10.443 4.084 1.00 89.56 83 ARG A O 1
ATOM 664 N N . HIS A 1 84 ? -7.966 10.158 1.906 1.00 93.38 84 HIS A N 1
ATOM 665 C CA . HIS A 1 84 ? -7.403 8.825 2.013 1.00 93.38 84 HIS A CA 1
ATOM 666 C C . HIS A 1 84 ? -5.893 8.950 2.220 1.00 93.38 84 HIS A C 1
ATOM 668 O O . HIS A 1 84 ? -5.209 9.671 1.493 1.00 93.38 84 HIS A O 1
ATOM 674 N N . PHE A 1 85 ? -5.375 8.257 3.224 1.00 94.94 85 PHE A N 1
ATOM 675 C CA . PHE A 1 85 ? -3.958 8.192 3.545 1.00 94.94 85 PHE A CA 1
ATOM 676 C C . PHE A 1 85 ? -3.484 6.760 3.398 1.00 94.94 85 PHE A C 1
ATOM 678 O O . PHE A 1 85 ? -4.127 5.845 3.894 1.00 94.94 85 PHE A O 1
ATOM 685 N N . PHE A 1 86 ? -2.327 6.581 2.772 1.00 97.31 86 PHE A N 1
ATOM 686 C CA . PHE A 1 86 ? -1.711 5.278 2.559 1.00 97.31 86 PHE A CA 1
ATOM 687 C C . PHE A 1 86 ? -0.405 5.226 3.348 1.00 97.31 86 PHE A C 1
ATOM 689 O O . PHE A 1 86 ? 0.578 5.873 2.982 1.00 97.31 86 PHE A O 1
ATOM 696 N N . LEU A 1 87 ? -0.400 4.481 4.450 1.00 96.44 87 LEU A N 1
ATOM 697 C CA . LEU A 1 87 ? 0.727 4.388 5.375 1.00 96.44 87 LEU A CA 1
ATOM 698 C C . LEU A 1 87 ? 1.438 3.054 5.176 1.00 96.44 87 LEU A C 1
ATOM 700 O O . LEU A 1 87 ? 0.824 2.000 5.326 1.00 96.44 87 LEU A O 1
ATOM 704 N N . GLN A 1 88 ? 2.726 3.082 4.833 1.00 96.69 88 GLN A N 1
ATOM 705 C CA . GLN A 1 88 ? 3.500 1.855 4.655 1.00 96.69 88 GLN A CA 1
ATOM 706 C C . GLN A 1 88 ? 3.681 1.130 5.996 1.00 96.69 88 GLN A C 1
ATOM 708 O O . GLN A 1 88 ? 4.056 1.742 6.994 1.00 96.69 88 GLN A O 1
ATOM 713 N N . VAL A 1 89 ? 3.449 -0.184 6.000 1.00 97.44 89 VAL A N 1
ATOM 714 C CA . VAL A 1 89 ? 3.505 -1.045 7.193 1.00 97.44 89 VAL A CA 1
ATOM 715 C C . VAL A 1 89 ? 4.282 -2.337 6.904 1.00 97.44 89 VAL A C 1
ATOM 717 O O . VAL A 1 89 ? 4.523 -2.671 5.739 1.00 97.44 89 VAL A O 1
ATOM 720 N N . PRO A 1 90 ? 4.693 -3.103 7.931 1.00 96.75 90 PRO A N 1
ATOM 721 C CA . PRO A 1 90 ? 5.279 -4.423 7.734 1.00 96.75 90 PRO A CA 1
ATOM 722 C C . PRO A 1 90 ? 4.345 -5.368 6.963 1.00 96.75 90 PRO A C 1
ATOM 724 O O . PRO A 1 90 ? 3.150 -5.463 7.236 1.00 96.75 90 PRO A O 1
ATOM 727 N N . ALA A 1 91 ? 4.893 -6.117 6.005 1.00 96.06 91 ALA A N 1
ATOM 728 C CA . ALA A 1 91 ? 4.090 -6.975 5.130 1.00 96.06 91 ALA A CA 1
ATOM 729 C C . ALA A 1 91 ? 3.514 -8.226 5.822 1.00 96.06 91 ALA A C 1
ATOM 731 O O . ALA A 1 91 ? 2.604 -8.859 5.281 1.00 96.06 91 ALA A O 1
ATOM 732 N N . ASN A 1 92 ? 4.024 -8.575 7.008 1.00 95.50 92 ASN A N 1
ATOM 733 C CA . ASN A 1 92 ? 3.591 -9.727 7.799 1.00 95.50 92 ASN A CA 1
ATOM 734 C C . ASN A 1 92 ? 2.314 -9.479 8.621 1.00 95.50 92 ASN A C 1
ATOM 736 O O . ASN A 1 92 ? 1.768 -10.447 9.154 1.00 95.50 92 ASN A O 1
ATOM 740 N N . LEU A 1 93 ? 1.847 -8.229 8.724 1.00 97.06 93 LEU A N 1
ATOM 741 C CA . LEU A 1 93 ? 0.592 -7.900 9.406 1.00 97.06 93 LEU A CA 1
ATOM 742 C C . LEU A 1 93 ? -0.594 -8.483 8.635 1.00 97.06 93 LEU A C 1
ATOM 744 O O . LEU A 1 93 ? -0.555 -8.562 7.406 1.00 97.06 93 LEU A O 1
ATOM 748 N N . ARG A 1 94 ? -1.631 -8.928 9.342 1.00 96.25 94 ARG A N 1
ATOM 749 C CA . ARG A 1 94 ? -2.721 -9.746 8.789 1.00 96.25 94 ARG A CA 1
ATOM 750 C C . ARG A 1 94 ? -4.053 -9.016 8.687 1.00 96.25 94 ARG A C 1
ATOM 752 O O . ARG A 1 94 ? -4.861 -9.408 7.854 1.00 96.25 94 ARG A O 1
ATOM 759 N N . THR A 1 95 ? -4.284 -7.994 9.505 1.00 96.88 95 THR A N 1
ATOM 760 C CA . THR A 1 95 ? -5.542 -7.229 9.522 1.00 96.88 95 THR A CA 1
ATOM 761 C C . THR A 1 95 ? -5.282 -5.738 9.337 1.00 96.88 95 THR A C 1
ATOM 763 O O . THR A 1 95 ? -4.183 -5.258 9.627 1.00 96.88 95 THR A O 1
ATOM 766 N N . ALA A 1 96 ? -6.288 -4.996 8.866 1.00 96.44 96 ALA A N 1
ATOM 767 C CA . ALA A 1 96 ? -6.182 -3.544 8.775 1.00 96.44 96 ALA A CA 1
ATOM 768 C C . ALA A 1 96 ? -6.021 -2.931 10.173 1.00 96.44 96 ALA A C 1
ATOM 770 O O . ALA A 1 96 ? -5.107 -2.136 10.370 1.00 96.44 96 ALA A O 1
ATOM 771 N N . ARG A 1 97 ? -6.756 -3.416 11.183 1.00 95.50 97 ARG A N 1
ATOM 772 C CA . ARG A 1 97 ? -6.579 -2.986 12.581 1.00 95.50 97 ARG A CA 1
ATOM 773 C C . ARG A 1 97 ? -5.157 -3.168 13.104 1.00 95.50 97 ARG A C 1
ATOM 775 O O . ARG A 1 97 ? -4.653 -2.292 13.801 1.00 95.50 97 ARG A O 1
ATOM 782 N N . GLU A 1 98 ? -4.515 -4.298 12.812 1.00 96.75 98 GLU A N 1
ATOM 783 C CA . GLU A 1 98 ? -3.125 -4.537 13.213 1.00 96.75 98 GLU A CA 1
ATOM 784 C C . GLU A 1 98 ? -2.178 -3.538 12.537 1.00 96.75 98 GLU A C 1
ATOM 786 O O . GLU A 1 98 ? -1.294 -2.985 13.191 1.00 96.75 98 GLU A O 1
ATOM 791 N N . ALA A 1 99 ? -2.404 -3.255 11.253 1.00 97.25 99 ALA A N 1
ATOM 792 C CA . ALA A 1 99 ? -1.643 -2.265 10.506 1.00 97.25 99 ALA A CA 1
ATOM 793 C C . ALA A 1 99 ? -1.842 -0.843 11.034 1.00 97.25 99 ALA A C 1
ATOM 795 O O . ALA A 1 99 ? -0.855 -0.149 11.270 1.00 97.25 99 ALA A O 1
ATOM 796 N N . VAL A 1 100 ? -3.080 -0.426 11.305 1.00 95.56 100 VAL A N 1
ATOM 797 C CA . VAL A 1 100 ? -3.353 0.879 11.915 1.00 95.56 100 VAL A CA 1
ATOM 798 C C . VAL A 1 100 ? -2.706 0.960 13.295 1.00 95.56 100 VAL A C 1
ATOM 800 O O . VAL A 1 100 ? -1.949 1.893 13.544 1.00 95.56 100 VAL A O 1
ATOM 803 N N . ALA A 1 101 ? -2.888 -0.036 14.165 1.00 94.81 101 ALA A N 1
ATOM 804 C CA . ALA A 1 101 ? -2.254 -0.056 15.484 1.00 94.81 101 ALA A CA 1
ATOM 805 C C . ALA A 1 101 ? -0.723 0.089 15.406 1.00 94.81 101 ALA A C 1
ATOM 807 O O . ALA A 1 101 ? -0.135 0.849 16.180 1.00 94.81 101 ALA A O 1
ATOM 808 N N . TRP A 1 102 ? -0.088 -0.572 14.432 1.00 96.69 102 TRP A N 1
ATOM 809 C CA . TRP A 1 102 ? 1.347 -0.453 14.186 1.00 96.69 102 TRP A CA 1
ATOM 810 C C . TRP A 1 102 ? 1.770 0.985 13.849 1.00 96.69 102 TRP A C 1
ATOM 812 O O . TRP A 1 102 ? 2.791 1.443 14.361 1.00 96.69 102 TRP A O 1
ATOM 822 N N . THR A 1 103 ? 0.968 1.733 13.077 1.00 94.31 103 THR A N 1
ATOM 823 C CA . THR A 1 103 ? 1.256 3.152 12.763 1.00 94.31 103 THR A CA 1
ATOM 824 C C . THR A 1 103 ? 1.229 4.067 13.992 1.00 94.31 103 THR A C 1
ATOM 826 O O . THR A 1 103 ? 1.902 5.094 13.998 1.00 94.31 103 THR A O 1
ATOM 829 N N . TYR A 1 104 ? 0.537 3.661 15.061 1.00 90.12 104 TYR A N 1
ATOM 830 C CA . TYR A 1 104 ? 0.543 4.339 16.363 1.00 90.12 104 TYR A CA 1
ATOM 831 C C . TYR A 1 104 ? 1.597 3.780 17.339 1.00 90.12 104 TYR A C 1
ATOM 833 O O . TYR A 1 104 ? 1.663 4.215 18.487 1.00 90.12 104 TYR A O 1
ATOM 841 N N . GLY A 1 105 ? 2.415 2.803 16.927 1.00 92.56 105 GLY A N 1
ATOM 842 C CA . GLY A 1 105 ? 3.369 2.124 17.811 1.00 92.56 105 GLY A CA 1
ATOM 843 C C . GLY A 1 105 ? 2.699 1.239 18.870 1.00 92.56 105 GLY A C 1
ATOM 844 O O . GLY A 1 105 ? 3.260 1.019 19.943 1.00 92.56 105 GLY A O 1
ATOM 845 N N . MET A 1 106 ? 1.488 0.748 18.593 1.00 89.94 106 MET A N 1
ATOM 846 C CA . MET A 1 106 ? 0.657 -0.015 19.526 1.00 89.94 106 MET A CA 1
ATOM 847 C C . MET A 1 106 ? 0.421 -1.451 19.048 1.00 89.94 106 MET A C 1
ATOM 849 O O . MET A 1 106 ? 0.541 -1.778 17.870 1.00 89.94 106 MET A O 1
ATOM 853 N N . ARG A 1 107 ? 0.012 -2.320 19.980 1.00 86.12 107 ARG A N 1
ATOM 854 C CA . ARG A 1 107 ? -0.586 -3.619 19.637 1.00 86.12 107 ARG A CA 1
ATOM 855 C C . ARG A 1 107 ? -2.052 -3.444 19.241 1.00 86.12 107 ARG A C 1
ATOM 857 O O . ARG A 1 107 ? -2.730 -2.574 19.789 1.00 86.12 107 ARG A O 1
ATOM 864 N N . ALA A 1 108 ? -2.553 -4.326 18.379 1.00 82.81 108 ALA A N 1
ATOM 865 C CA . ALA A 1 108 ? -3.934 -4.303 17.892 1.00 82.81 108 ALA A CA 1
ATOM 866 C C . ALA A 1 108 ? -4.978 -4.295 19.023 1.00 82.81 108 ALA A C 1
ATOM 868 O O . ALA A 1 108 ? -5.949 -3.544 18.965 1.00 82.81 108 ALA A O 1
ATOM 869 N N . GLU A 1 109 ? -4.760 -5.079 20.082 1.00 85.69 109 GLU A N 1
ATOM 870 C CA . GLU A 1 109 ? -5.677 -5.156 21.224 1.00 85.69 109 GLU A CA 1
ATOM 871 C C . GLU A 1 109 ? -5.711 -3.836 21.998 1.00 85.69 109 GLU A C 1
ATOM 873 O O . GLU A 1 109 ? -6.777 -3.362 22.370 1.00 85.69 109 GLU A O 1
ATOM 878 N N . ALA A 1 110 ? -4.548 -3.211 22.208 1.00 81.75 110 ALA A N 1
ATOM 879 C CA . ALA A 1 110 ? -4.468 -1.917 22.883 1.00 81.75 110 ALA A CA 1
ATOM 880 C C . ALA A 1 110 ? -5.138 -0.812 22.053 1.00 81.75 110 ALA A C 1
ATOM 882 O O . ALA A 1 110 ? -5.830 0.038 22.609 1.00 81.75 110 ALA A O 1
ATOM 883 N N . TYR A 1 111 ? -4.981 -0.862 20.728 1.00 84.06 111 TYR A N 1
ATOM 884 C CA . TYR A 1 111 ? -5.635 0.065 19.810 1.00 84.06 111 TYR A CA 1
ATOM 885 C C . TYR A 1 111 ? -7.165 -0.080 19.828 1.00 84.06 111 TYR A C 1
ATOM 887 O O . TYR A 1 111 ? -7.873 0.921 19.851 1.00 84.06 111 TYR A O 1
ATOM 895 N N . ALA A 1 112 ? -7.696 -1.306 19.918 1.00 81.19 112 ALA A N 1
ATOM 896 C CA . ALA A 1 112 ? -9.142 -1.545 19.994 1.00 81.19 112 ALA A CA 1
ATOM 897 C C . ALA A 1 112 ? -9.814 -0.909 21.230 1.00 81.19 112 ALA A C 1
ATOM 899 O O . ALA A 1 112 ? -11.007 -0.613 21.197 1.00 81.19 112 ALA A O 1
ATOM 900 N N . HIS A 1 113 ? -9.056 -0.677 22.306 1.00 80.31 113 HIS A N 1
ATOM 901 C CA . HIS A 1 113 ? -9.536 -0.009 23.519 1.00 80.31 113 HIS A CA 1
ATOM 902 C C . HIS A 1 113 ? -9.359 1.516 23.497 1.00 80.31 113 HIS A C 1
ATOM 904 O O . HIS A 1 113 ? -9.869 2.199 24.388 1.00 80.31 113 HIS A O 1
ATOM 910 N N . LEU A 1 114 ? -8.672 2.064 22.490 1.00 75.06 114 LEU A N 1
ATOM 911 C CA . LEU A 1 114 ? -8.502 3.499 22.293 1.00 75.06 114 LEU A CA 1
ATOM 912 C C . LEU A 1 114 ? -9.781 4.055 21.651 1.00 75.06 114 LEU A C 1
ATOM 914 O O . LEU A 1 114 ? -9.838 4.378 20.469 1.00 75.06 114 LEU A O 1
ATOM 918 N N . VAL A 1 115 ? -10.867 4.094 22.422 1.00 54.81 115 VAL A N 1
ATOM 919 C CA . VAL A 1 115 ? -12.144 4.679 21.997 1.00 54.81 115 VAL A CA 1
ATOM 920 C C . VAL A 1 115 ? -11.970 6.192 21.889 1.00 54.81 115 VAL A C 1
ATOM 922 O O . VAL A 1 115 ? -12.400 6.913 22.775 1.00 54.81 115 VAL A O 1
ATOM 925 N N . LEU A 1 116 ? -11.317 6.685 20.838 1.00 46.84 116 LEU A N 1
ATOM 926 C CA . LEU A 1 116 ? -11.325 8.089 20.431 1.00 46.84 116 LEU A CA 1
ATOM 927 C C . LEU A 1 116 ? -11.037 8.159 18.927 1.00 46.84 116 LEU A C 1
ATOM 929 O O . LEU A 1 116 ? -9.918 7.960 18.465 1.00 46.84 116 LEU A O 1
ATOM 933 N N . ARG A 1 117 ? -12.108 8.415 18.172 1.00 51.03 117 ARG A N 1
ATOM 934 C CA . ARG A 1 117 ? -12.087 8.709 16.739 1.00 51.03 117 ARG A CA 1
ATOM 935 C C . ARG A 1 117 ? -11.564 10.142 16.573 1.00 51.03 117 ARG A C 1
ATOM 937 O O . ARG A 1 117 ? -12.322 11.071 16.842 1.00 51.03 117 ARG A O 1
ATOM 944 N N . THR A 1 118 ? -10.296 10.315 16.209 1.00 44.81 118 THR A N 1
ATOM 945 C CA . THR A 1 118 ? -9.712 11.620 15.827 1.00 44.81 118 THR A CA 1
ATOM 946 C C . THR A 1 118 ? -9.6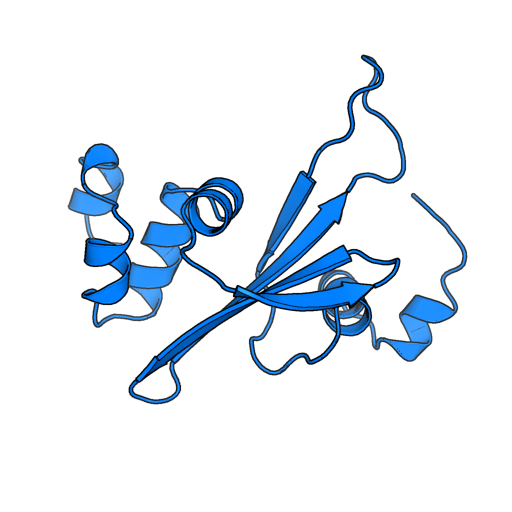32 11.760 14.319 1.00 44.81 118 THR A C 1
ATOM 948 O O . THR A 1 118 ? -9.076 10.821 13.707 1.00 44.81 118 THR A O 1
#

pLDDT: mean 89.98, std 10.88, range [44.81, 98.75]

Foldseek 3Di:
DDPCCVVCLVPLDLVVLQPDPDLVVSVVSCVSCDVVNCVVVPSWDFQEQDPAFTKTKDAHPPGDIWIWTWGWQLDADPVRHIDIDTGTADRPDRYSLQRVQVVVVHGSVVSVPPPDRD

Radius of gyration: 15.6 Å; chains: 1; bounding box: 36×36×40 Å